Protein AF-A0A2N5U6F0-F1 (afdb_monomer_lite)

InterPro domains:
  IPR011704 ATPase, dynein-related, AAA domain [PF07728] (1-79)
  IPR027417 P-loop containing nucleoside triphosphate hydrolase [G3DSA:3.40.50.300] (1-82)
  IPR027417 P-loop containing nucleoside triphosphate hydrolase [SSF52540] (4-81)

Structure (mmCIF, N/CA/C/O backbone):
data_AF-A0A2N5U6F0-F1
#
_entry.id   AF-A0A2N5U6F0-F1
#
loop_
_atom_site.group_PDB
_atom_site.id
_atom_site.type_symbol
_atom_site.label_atom_id
_atom_site.label_alt_id
_atom_site.label_comp_id
_atom_site.label_asym_id
_atom_site.label_entity_id
_atom_site.label_seq_id
_atom_site.pdbx_PDB_ins_code
_atom_site.Cartn_x
_atom_site.Cartn_y
_atom_site.Cartn_z
_atom_site.occupancy
_atom_site.B_iso_or_equiv
_atom_site.auth_seq_id
_atom_site.auth_comp_id
_atom_site.auth_asym_id
_atom_site.auth_atom_id
_atom_site.pdbx_PDB_model_num
ATOM 1 N N . MET A 1 1 ? -10.881 -1.541 1.179 1.00 82.31 1 MET A N 1
ATOM 2 C CA . MET A 1 1 ? -10.133 -1.056 2.367 1.00 82.31 1 MET A CA 1
ATOM 3 C C . MET A 1 1 ? -11.003 -1.038 3.625 1.00 82.31 1 MET A C 1
ATOM 5 O O . MET A 1 1 ? -10.684 -1.755 4.564 1.00 82.31 1 MET A O 1
ATOM 9 N N . ARG A 1 2 ? -12.131 -0.303 3.638 1.00 86.50 2 ARG A N 1
ATOM 10 C CA . ARG A 1 2 ? -13.108 -0.327 4.753 1.00 86.50 2 ARG A CA 1
ATOM 11 C C . ARG A 1 2 ? -13.968 -1.599 4.809 1.00 86.50 2 ARG A C 1
ATOM 13 O O . ARG A 1 2 ? -14.261 -2.061 5.901 1.00 86.50 2 ARG A O 1
ATOM 20 N N . GLY A 1 3 ? -14.334 -2.156 3.652 1.00 87.12 3 GLY A N 1
ATOM 21 C CA . GLY A 1 3 ? -15.112 -3.401 3.541 1.00 87.12 3 GLY A CA 1
ATOM 22 C C . GLY A 1 3 ? -14.284 -4.689 3.574 1.00 87.12 3 GLY A C 1
ATOM 23 O O . GLY A 1 3 ? -14.849 -5.769 3.570 1.00 87.12 3 GLY A O 1
ATOM 24 N N . GLY A 1 4 ? -12.948 -4.587 3.614 1.00 88.38 4 GLY A N 1
ATOM 25 C CA . GLY A 1 4 ? -12.063 -5.758 3.592 1.00 88.38 4 GLY A CA 1
ATOM 26 C C . GLY A 1 4 ? -11.928 -6.458 2.232 1.00 88.38 4 GLY A C 1
ATOM 27 O O . GLY A 1 4 ? -11.251 -7.475 2.161 1.00 88.38 4 GLY A O 1
ATOM 28 N N . ASP A 1 5 ? -12.509 -5.911 1.164 1.00 92.06 5 ASP A N 1
ATOM 29 C CA . ASP A 1 5 ? -12.480 -6.509 -0.179 1.00 92.06 5 ASP A CA 1
ATOM 30 C C . ASP A 1 5 ? -11.082 -6.548 -0.806 1.00 92.06 5 ASP A C 1
ATOM 32 O O . ASP A 1 5 ? -10.231 -5.719 -0.493 1.00 92.06 5 ASP A O 1
ATOM 36 N N . TYR A 1 6 ? -10.867 -7.462 -1.751 1.00 92.62 6 TYR A N 1
ATOM 37 C CA . TYR A 1 6 ? -9.625 -7.550 -2.518 1.00 92.62 6 TYR A CA 1
ATOM 38 C C . TYR A 1 6 ? -9.418 -6.311 -3.389 1.00 92.62 6 TYR A C 1
ATOM 40 O O . TYR A 1 6 ? -10.355 -5.819 -4.019 1.00 92.62 6 TYR A O 1
ATOM 48 N N . VAL A 1 7 ? -8.172 -5.837 -3.461 1.00 93.62 7 VAL A N 1
ATOM 49 C CA . VAL A 1 7 ? -7.758 -4.821 -4.433 1.00 93.62 7 VAL A CA 1
ATOM 50 C C . VAL A 1 7 ? -6.559 -5.323 -5.222 1.00 93.62 7 VAL A C 1
ATOM 52 O O . VAL A 1 7 ? -5.564 -5.769 -4.651 1.00 93.62 7 VAL A O 1
ATOM 55 N N . LEU A 1 8 ? -6.677 -5.218 -6.544 1.00 94.81 8 LEU A N 1
ATOM 56 C CA . LEU A 1 8 ? -5.591 -5.402 -7.492 1.00 94.81 8 LEU A CA 1
ATOM 57 C C . LEU A 1 8 ? -5.106 -4.023 -7.947 1.00 94.81 8 LEU A C 1
ATOM 59 O O . LEU A 1 8 ? -5.877 -3.257 -8.522 1.00 94.81 8 LEU A O 1
ATOM 63 N N . LEU A 1 9 ? -3.842 -3.714 -7.674 1.00 93.12 9 LEU A N 1
ATOM 64 C CA . LEU A 1 9 ? -3.145 -2.550 -8.213 1.00 93.12 9 LEU A CA 1
ATOM 65 C C . LEU A 1 9 ? -2.367 -2.997 -9.447 1.00 93.12 9 LEU A C 1
ATOM 67 O O . LEU A 1 9 ? -1.290 -3.579 -9.331 1.00 93.12 9 LEU A O 1
ATOM 71 N N . ASP A 1 10 ? -2.946 -2.783 -10.620 1.00 92.56 10 ASP A N 1
ATOM 72 C CA . ASP A 1 10 ? -2.290 -3.154 -11.868 1.00 92.56 10 ASP A CA 1
ATOM 73 C C . ASP A 1 10 ? -1.192 -2.143 -12.223 1.00 92.56 10 ASP A C 1
ATOM 75 O O . ASP A 1 10 ? -1.361 -0.937 -12.043 1.00 92.56 10 ASP A O 1
ATOM 79 N N . GLU A 1 11 ? -0.052 -2.654 -12.677 1.00 90.38 11 GLU A N 1
ATOM 80 C CA . GLU A 1 11 ? 1.132 -1.918 -13.112 1.00 90.38 11 GLU A CA 1
ATOM 81 C C . GLU A 1 11 ? 1.559 -0.803 -12.145 1.00 90.38 11 GLU A C 1
ATOM 83 O O . GLU A 1 11 ? 1.853 0.321 -12.557 1.00 90.38 11 GLU A O 1
ATOM 88 N N . ILE A 1 12 ? 1.654 -1.110 -10.844 1.00 90.81 12 ILE A N 1
ATOM 89 C CA . ILE A 1 12 ? 1.920 -0.107 -9.792 1.00 90.81 12 ILE A CA 1
ATOM 90 C C . ILE A 1 12 ? 3.193 0.720 -10.048 1.00 90.81 12 ILE A C 1
ATOM 92 O O . ILE A 1 12 ? 3.290 1.864 -9.621 1.00 90.81 12 ILE A O 1
ATOM 96 N N . SER A 1 13 ? 4.160 0.176 -10.789 1.00 87.56 13 SER A N 1
ATOM 97 C CA . SER A 1 13 ? 5.380 0.876 -11.207 1.00 87.56 13 SER A CA 1
ATOM 98 C C . SER A 1 13 ? 5.159 2.080 -12.127 1.00 87.56 13 SER A C 1
ATOM 100 O O . SER A 1 13 ? 6.080 2.878 -12.296 1.00 87.56 13 SER A O 1
ATOM 102 N N . LEU A 1 14 ? 3.988 2.198 -12.755 1.00 88.94 14 LEU A N 1
ATOM 103 C CA . LEU A 1 14 ? 3.640 3.327 -13.619 1.00 88.94 14 LEU A CA 1
ATOM 104 C C . LEU A 1 14 ? 3.058 4.513 -12.847 1.00 88.94 14 LEU A C 1
ATOM 106 O O . LEU A 1 14 ? 2.961 5.602 -13.409 1.00 88.94 14 LEU A O 1
ATOM 110 N N . ALA A 1 15 ? 2.672 4.319 -11.585 1.00 90.25 15 ALA A N 1
ATOM 111 C CA . ALA A 1 15 ? 2.165 5.405 -10.763 1.00 90.25 15 ALA A CA 1
ATOM 112 C C . ALA A 1 15 ? 3.263 6.435 -10.461 1.00 90.25 15 ALA A C 1
ATOM 114 O O . ALA A 1 15 ? 4.448 6.107 -10.343 1.00 90.25 15 ALA A O 1
ATOM 115 N N . ASP A 1 16 ? 2.846 7.689 -10.288 1.00 90.69 16 ASP A N 1
ATOM 116 C CA . ASP A 1 16 ? 3.739 8.754 -9.849 1.00 90.69 16 ASP A CA 1
ATOM 117 C C . ASP A 1 16 ? 4.324 8.450 -8.466 1.00 90.69 16 ASP A C 1
ATOM 119 O O . ASP A 1 16 ? 3.674 7.862 -7.598 1.00 90.69 16 ASP A O 1
ATOM 123 N N . GLU A 1 17 ? 5.552 8.911 -8.230 1.00 89.12 17 GLU A N 1
ATOM 124 C CA . GLU A 1 17 ? 6.268 8.665 -6.975 1.00 89.12 17 GLU A CA 1
ATOM 125 C C . GLU A 1 17 ? 5.496 9.196 -5.760 1.00 89.12 17 GLU A C 1
ATOM 127 O O . GLU A 1 17 ? 5.399 8.511 -4.748 1.00 89.12 17 GLU A O 1
ATOM 132 N N . SER A 1 18 ? 4.817 10.338 -5.899 1.00 90.94 18 SER A N 1
ATOM 133 C CA . SER A 1 18 ? 3.960 10.913 -4.853 1.00 90.94 18 SER A CA 1
ATOM 134 C C . SER A 1 18 ? 2.751 10.035 -4.495 1.00 90.94 18 SER A C 1
ATOM 136 O O . SER A 1 18 ? 2.297 10.032 -3.347 1.00 90.94 18 SER A O 1
ATOM 138 N N . VAL A 1 19 ? 2.222 9.269 -5.455 1.00 91.44 19 VAL A N 1
ATOM 139 C CA . VAL A 1 19 ? 1.139 8.306 -5.217 1.00 91.44 19 VAL A CA 1
ATOM 140 C C . VAL A 1 19 ? 1.690 7.098 -4.470 1.00 91.44 19 VAL A C 1
ATOM 142 O O . VAL A 1 19 ? 1.108 6.679 -3.470 1.00 91.44 19 VAL A O 1
ATOM 145 N N . LEU A 1 20 ? 2.836 6.573 -4.908 1.00 91.06 20 LEU A N 1
ATOM 146 C CA . LEU A 1 20 ? 3.510 5.456 -4.244 1.00 91.06 20 LEU A CA 1
ATOM 147 C C . LEU A 1 20 ? 3.900 5.800 -2.803 1.00 91.06 20 LEU A C 1
ATOM 149 O O . LEU A 1 20 ? 3.671 5.001 -1.896 1.00 91.06 20 LEU A O 1
ATOM 153 N N . GLU A 1 21 ? 4.407 7.012 -2.573 1.00 90.31 21 GLU A N 1
ATOM 154 C CA . GLU A 1 21 ? 4.720 7.523 -1.240 1.00 90.31 21 GLU A CA 1
ATOM 155 C C . GLU A 1 21 ? 3.492 7.555 -0.331 1.00 90.31 21 GLU A C 1
ATOM 157 O O . GLU A 1 21 ? 3.560 7.109 0.815 1.00 90.31 21 GLU A O 1
ATOM 162 N N . ARG A 1 22 ? 2.348 8.015 -0.848 1.00 90.88 22 ARG A N 1
ATOM 163 C CA . ARG A 1 22 ? 1.082 8.013 -0.101 1.00 90.88 22 ARG A CA 1
ATOM 164 C C . ARG A 1 22 ? 0.557 6.612 0.189 1.00 90.88 22 ARG A C 1
ATOM 166 O O . ARG A 1 22 ? -0.115 6.419 1.199 1.00 90.88 22 ARG A O 1
ATOM 173 N N . LEU A 1 23 ? 0.846 5.642 -0.674 1.00 91.56 23 LEU A N 1
ATOM 174 C CA . LEU A 1 23 ? 0.458 4.250 -0.463 1.00 91.56 23 LEU A CA 1
ATOM 175 C C . LEU A 1 23 ? 1.369 3.520 0.529 1.00 91.56 23 LEU A C 1
ATOM 177 O O . LEU A 1 23 ? 0.932 2.524 1.098 1.00 91.56 23 LEU A O 1
ATOM 181 N N . ASN A 1 24 ? 2.587 4.003 0.799 1.00 90.25 24 ASN A N 1
ATOM 182 C CA . ASN A 1 24 ? 3.510 3.325 1.719 1.00 90.25 24 ASN A CA 1
ATOM 183 C C . ASN A 1 24 ? 2.875 3.031 3.082 1.00 90.25 24 ASN A C 1
ATOM 185 O O . ASN A 1 24 ? 3.010 1.920 3.585 1.00 90.25 24 ASN A O 1
ATOM 189 N N . SER A 1 25 ? 2.121 3.979 3.647 1.00 91.56 25 SER A N 1
ATOM 190 C CA . SER A 1 25 ? 1.470 3.811 4.953 1.00 91.56 25 SER A CA 1
ATOM 191 C C . SER A 1 25 ? 0.385 2.723 4.964 1.00 91.56 25 SER A C 1
ATOM 193 O O . SER A 1 25 ? 0.097 2.139 6.009 1.00 91.56 25 SER A O 1
ATOM 195 N N . LEU A 1 26 ? -0.177 2.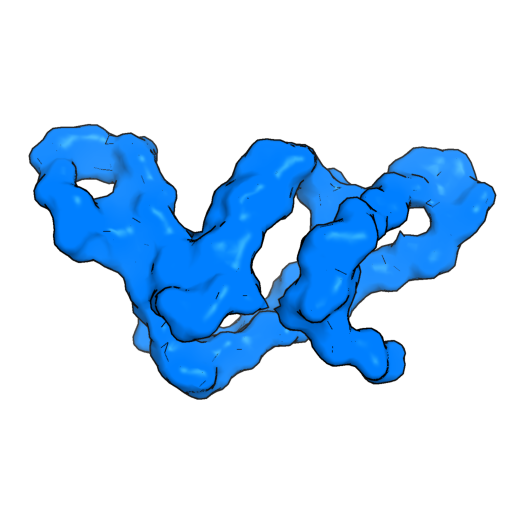387 3.799 1.00 91.94 26 LEU A N 1
ATOM 196 C CA . LEU A 1 26 ? -1.096 1.261 3.636 1.00 91.94 26 LEU A CA 1
ATOM 197 C C . LEU A 1 26 ? -0.374 -0.094 3.683 1.00 91.94 26 LEU A C 1
ATOM 199 O O . LEU A 1 26 ? -0.986 -1.094 4.058 1.00 91.94 26 LEU A O 1
ATOM 203 N N . PHE A 1 27 ? 0.908 -0.127 3.316 1.00 90.56 27 PHE A N 1
ATOM 204 C CA . PHE A 1 27 ? 1.752 -1.326 3.339 1.00 90.56 27 PHE A CA 1
ATOM 205 C C . PHE A 1 27 ? 2.504 -1.511 4.668 1.00 90.56 27 PHE A C 1
ATOM 207 O O . PHE A 1 27 ? 3.151 -2.537 4.875 1.00 90.56 27 PHE A O 1
ATOM 214 N N . GLU A 1 28 ? 2.406 -0.542 5.578 1.00 89.19 28 GLU A N 1
ATOM 215 C CA . GLU A 1 28 ? 2.892 -0.649 6.956 1.00 89.19 28 GLU A CA 1
ATOM 216 C C . GLU A 1 28 ? 1.926 -1.445 7.852 1.00 89.19 28 GLU A C 1
ATOM 218 O O . GLU A 1 28 ? 0.747 -1.595 7.514 1.00 89.19 28 GLU A O 1
ATOM 223 N N . PRO A 1 29 ? 2.372 -1.918 9.036 1.00 88.06 29 PRO A N 1
ATOM 224 C CA . PRO A 1 29 ? 1.513 -2.628 9.988 1.00 88.06 29 PRO A CA 1
ATOM 225 C C . PRO A 1 29 ? 0.227 -1.879 10.366 1.00 88.06 29 PRO A C 1
ATOM 227 O O . PRO A 1 29 ? -0.817 -2.509 10.537 1.00 88.06 29 PRO A O 1
ATOM 230 N N . GLU A 1 30 ? 0.289 -0.547 10.444 1.00 90.06 30 GLU A N 1
ATOM 231 C CA . GLU A 1 30 ? -0.850 0.319 10.782 1.00 90.06 30 GLU A CA 1
ATOM 232 C C . GLU A 1 30 ? -1.918 0.382 9.678 1.00 90.06 30 GLU A C 1
ATOM 234 O O . GLU A 1 30 ? -3.074 0.703 9.954 1.00 90.06 30 GLU A O 1
ATOM 239 N N . ARG A 1 31 ? -1.549 0.068 8.426 1.00 91.50 31 ARG A N 1
ATOM 240 C CA . ARG A 1 31 ? -2.420 0.03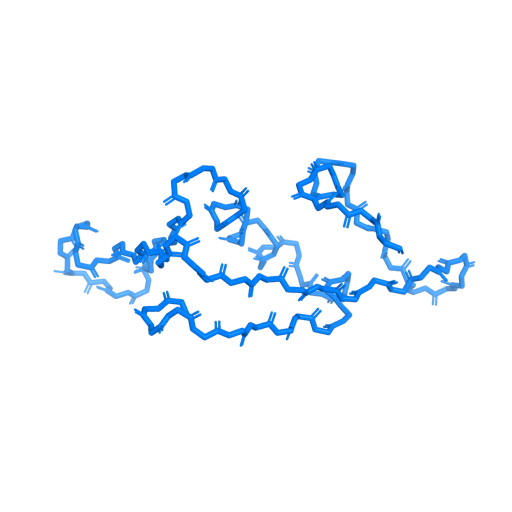6 7.238 1.00 91.50 31 ARG A CA 1
ATOM 241 C C . ARG A 1 31 ? -3.363 1.235 7.120 1.00 91.50 31 ARG A C 1
ATOM 243 O O . ARG A 1 31 ? -4.558 1.073 6.849 1.00 91.50 31 ARG A O 1
ATOM 250 N N . SER A 1 32 ? -2.850 2.438 7.341 1.00 93.12 32 SER A N 1
ATOM 251 C CA . SER A 1 32 ? -3.655 3.657 7.373 1.00 93.12 32 SER A CA 1
ATOM 252 C C . SER A 1 32 ? -3.246 4.640 6.283 1.00 93.12 32 SER A C 1
ATOM 254 O O . SER A 1 32 ? -2.107 4.651 5.831 1.00 93.12 32 SER A O 1
ATOM 256 N N . ILE A 1 33 ? -4.189 5.457 5.822 1.00 92.69 33 ILE A N 1
ATOM 257 C CA . ILE A 1 33 ? -3.954 6.559 4.883 1.00 92.69 33 ILE A CA 1
ATOM 258 C C . ILE A 1 33 ? -4.611 7.810 5.457 1.00 92.69 33 ILE A C 1
ATOM 260 O O . ILE A 1 33 ? -5.746 7.748 5.931 1.00 92.69 33 ILE A O 1
ATOM 264 N N . ILE A 1 34 ? -3.919 8.945 5.387 1.00 91.31 34 ILE A N 1
ATOM 265 C CA . ILE A 1 34 ? -4.458 10.250 5.780 1.00 91.31 34 ILE A CA 1
ATOM 266 C C . ILE A 1 34 ? -4.882 11.018 4.525 1.00 91.31 34 ILE A C 1
ATOM 268 O O . ILE A 1 34 ? -4.075 11.277 3.633 1.00 91.31 34 ILE A O 1
ATOM 272 N N . LEU A 1 35 ? -6.153 11.411 4.478 1.00 90.56 35 LEU A N 1
ATOM 273 C CA . LEU A 1 35 ? -6.742 12.192 3.393 1.00 90.56 35 LEU A CA 1
ATOM 274 C C . LEU A 1 35 ? -6.686 13.685 3.723 1.00 90.56 35 LEU A C 1
ATOM 276 O O . LEU A 1 35 ? -7.641 14.272 4.234 1.00 90.56 35 LEU A O 1
ATOM 280 N N . THR A 1 36 ? -5.535 14.299 3.449 1.00 87.06 36 THR A N 1
ATOM 281 C CA . THR A 1 36 ? -5.260 15.723 3.713 1.00 87.06 36 THR A CA 1
ATOM 282 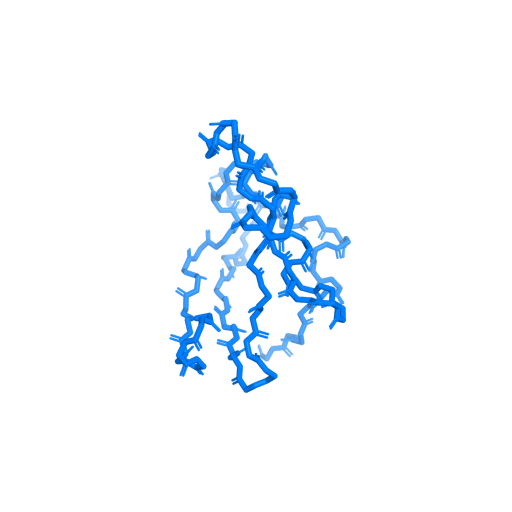C C . THR A 1 36 ? -6.197 16.682 2.977 1.00 87.06 36 THR A C 1
ATOM 284 O O . THR A 1 36 ? -6.406 17.805 3.421 1.00 87.06 36 THR A O 1
ATOM 287 N N . GLU A 1 37 ? -6.770 16.244 1.858 1.00 86.25 37 GLU A N 1
ATOM 288 C CA . GLU A 1 37 ? -7.685 17.016 1.016 1.00 86.25 37 GLU A CA 1
ATOM 289 C C . GLU A 1 37 ? -9.071 17.246 1.643 1.00 86.25 37 GLU A C 1
ATOM 291 O O . GLU A 1 37 ? -9.811 18.114 1.186 1.00 86.25 37 GLU A O 1
ATOM 296 N N . ARG A 1 38 ? -9.418 16.537 2.729 1.00 82.62 38 ARG A N 1
ATOM 297 C CA . ARG A 1 38 ? -10.666 16.730 3.497 1.00 82.62 38 ARG A CA 1
ATOM 298 C C . ARG A 1 38 ? -10.609 17.931 4.456 1.00 82.62 38 ARG A C 1
ATOM 300 O O . ARG A 1 38 ? -11.084 17.844 5.583 1.00 82.62 38 ARG A O 1
ATOM 307 N N . GLY A 1 39 ? -9.967 19.024 4.043 1.00 78.69 39 GLY A N 1
ATOM 308 C CA . GLY A 1 39 ? -9.597 20.152 4.905 1.00 78.69 39 GLY A CA 1
ATOM 309 C C . GLY A 1 39 ? -10.695 20.603 5.883 1.00 78.69 39 GLY A C 1
ATOM 310 O O . GLY A 1 39 ? -11.863 20.706 5.522 1.00 78.69 39 GLY A O 1
ATOM 311 N N . GLY A 1 40 ? -10.303 20.886 7.129 1.00 79.06 40 GLY A N 1
ATOM 312 C CA . GLY A 1 40 ? -11.211 21.337 8.192 1.00 79.06 40 GLY A CA 1
ATOM 313 C C . GLY A 1 40 ? -11.827 20.219 9.042 1.00 79.06 40 GLY A C 1
ATOM 314 O O . GLY A 1 40 ? -12.475 20.516 10.045 1.00 79.06 40 GLY A O 1
ATOM 315 N N . GLU A 1 41 ? -11.609 18.948 8.698 1.00 84.62 41 GLU A N 1
ATOM 316 C CA . GLU A 1 41 ? -11.960 17.816 9.562 1.00 84.62 41 GLU A CA 1
ATOM 317 C C . GLU A 1 41 ? -10.860 17.509 10.598 1.00 84.62 41 GLU A C 1
ATOM 319 O O . GLU A 1 41 ? -9.702 17.895 10.448 1.00 84.62 41 GLU A O 1
ATOM 324 N N . SER A 1 42 ? -11.219 16.815 11.684 1.00 87.81 42 SER A N 1
ATOM 325 C CA . SER A 1 42 ? -10.233 16.327 12.655 1.00 87.81 42 SER A CA 1
ATOM 326 C C . SER A 1 42 ? -9.365 15.222 12.044 1.00 87.81 42 SER A C 1
ATOM 328 O O . SER A 1 42 ? -9.826 14.466 11.186 1.00 87.81 42 SER A O 1
ATOM 330 N N . LEU A 1 43 ? -8.131 15.066 12.538 1.00 84.88 43 LEU A N 1
ATOM 331 C CA . LEU A 1 43 ? -7.206 14.013 12.087 1.00 84.88 43 LEU A CA 1
ATOM 332 C C . LEU A 1 43 ? -7.844 12.615 12.108 1.00 84.88 43 LEU A C 1
ATOM 334 O O . LEU A 1 43 ? -7.677 11.850 11.163 1.00 84.88 43 LEU A O 1
ATOM 338 N N . GLU A 1 44 ? -8.641 12.311 13.135 1.00 86.12 44 GLU A N 1
ATOM 339 C CA . GLU A 1 44 ? -9.366 11.038 13.260 1.00 86.12 44 GLU A CA 1
ATOM 340 C C . GLU A 1 44 ? -10.327 10.769 12.094 1.00 86.12 44 GLU A C 1
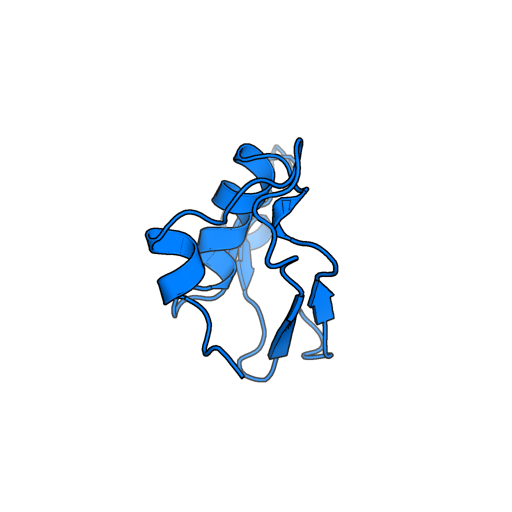ATOM 342 O O . GLU A 1 44 ? -10.484 9.625 11.677 1.00 86.12 44 GLU A O 1
ATOM 347 N N . LYS A 1 45 ? -10.969 11.810 11.551 1.00 86.69 45 LYS A N 1
ATOM 348 C CA . LYS A 1 45 ? -11.893 11.682 10.412 1.00 86.69 45 LYS A CA 1
ATOM 349 C C . LYS A 1 45 ? -11.163 11.615 9.072 1.00 86.69 45 LYS A C 1
ATOM 351 O O . LYS A 1 45 ? -11.653 10.988 8.130 1.00 86.69 45 LYS A O 1
ATOM 356 N N . MET A 1 46 ? -9.994 12.247 8.997 1.00 90.81 46 MET A N 1
ATOM 357 C CA . MET A 1 46 ? -9.140 12.256 7.810 1.00 90.81 46 MET A CA 1
ATOM 358 C C . MET A 1 46 ? -8.357 10.951 7.648 1.00 90.81 46 MET A C 1
ATOM 360 O O . MET A 1 46 ? -7.985 10.596 6.530 1.00 90.81 46 MET A O 1
ATOM 364 N N . GLN A 1 47 ? -8.110 10.230 8.742 1.00 91.81 47 GLN A N 1
ATOM 365 C CA . GLN A 1 47 ? -7.420 8.951 8.719 1.00 91.81 47 GLN A CA 1
ATOM 366 C C . GLN A 1 47 ? -8.382 7.805 8.385 1.00 91.81 47 GLN A C 1
ATOM 368 O O . GLN A 1 47 ? -9.435 7.624 8.994 1.00 91.81 47 GLN A O 1
ATOM 373 N N . ILE A 1 48 ? -7.995 6.979 7.419 1.00 92.19 48 ILE A N 1
ATOM 374 C CA . ILE A 1 48 ? -8.685 5.739 7.084 1.00 92.19 48 ILE A CA 1
ATOM 375 C C . ILE A 1 48 ? -7.741 4.584 7.370 1.00 92.19 48 ILE A C 1
ATOM 377 O O . ILE A 1 48 ? -6.700 4.475 6.734 1.00 92.19 48 ILE A O 1
ATOM 381 N N . THR A 1 49 ? -8.138 3.694 8.273 1.00 94.44 49 THR A N 1
ATOM 382 C CA . THR A 1 49 ? -7.427 2.439 8.536 1.00 94.44 49 THR A CA 1
ATOM 383 C C . THR A 1 49 ? -8.085 1.295 7.769 1.00 94.44 49 THR A C 1
ATOM 385 O O . THR A 1 49 ? -9.313 1.155 7.765 1.00 94.44 49 THR A O 1
ATOM 388 N N . ALA A 1 50 ? -7.283 0.487 7.080 1.00 94.44 50 ALA A N 1
ATOM 389 C CA . ALA A 1 50 ? -7.754 -0.694 6.376 1.00 94.44 50 ALA A CA 1
ATOM 390 C C . ALA A 1 50 ? -8.147 -1.806 7.348 1.00 94.44 50 ALA A C 1
ATOM 392 O O . ALA A 1 50 ? -7.547 -1.973 8.410 1.00 94.44 50 ALA A O 1
ATOM 393 N N . GLN A 1 51 ? -9.116 -2.632 6.957 1.00 93.69 51 GLN A N 1
ATOM 394 C CA . GLN A 1 51 ? -9.379 -3.861 7.696 1.00 93.69 51 GLN A CA 1
ATOM 395 C C . GLN A 1 51 ? -8.178 -4.814 7.648 1.00 93.69 51 GLN A C 1
ATOM 397 O O . GLN A 1 51 ? -7.441 -4.872 6.663 1.00 93.69 51 GLN A O 1
ATOM 402 N N . LYS A 1 52 ? -8.010 -5.629 8.696 1.00 87.38 52 LYS A N 1
ATOM 403 C CA . LYS A 1 52 ? -6.938 -6.640 8.766 1.00 87.38 52 LYS A CA 1
ATOM 404 C C . LYS A 1 52 ? -6.992 -7.638 7.606 1.00 87.38 52 LYS A C 1
ATOM 406 O O . LYS A 1 52 ? -5.953 -8.096 7.142 1.00 87.38 52 LYS A O 1
ATOM 411 N N . SER A 1 53 ? -8.193 -7.947 7.128 1.00 86.19 53 SER A N 1
ATOM 412 C CA . SER A 1 53 ? -8.424 -8.843 5.998 1.00 86.19 53 SER A CA 1
ATOM 413 C C . SER A 1 53 ? -8.223 -8.188 4.637 1.00 86.19 53 SER A C 1
ATOM 415 O O . SER A 1 53 ? -8.264 -8.929 3.671 1.00 86.19 53 SER A O 1
ATOM 417 N N . PHE A 1 54 ? -7.995 -6.868 4.547 1.00 90.69 54 PHE A N 1
ATOM 418 C CA . PHE A 1 54 ? -7.869 -6.137 3.283 1.00 90.69 54 PHE A CA 1
ATOM 419 C C . PHE A 1 54 ? -6.611 -6.575 2.513 1.00 90.69 54 PHE A C 1
ATOM 421 O O . PHE A 1 54 ? -5.507 -6.144 2.861 1.00 90.69 54 PHE A O 1
ATOM 428 N N . PRO A 1 55 ? -6.746 -7.437 1.496 1.00 91.56 55 PRO A N 1
ATOM 429 C CA . PRO A 1 55 ? -5.622 -7.998 0.775 1.00 91.56 55 PRO A CA 1
ATOM 430 C C . PRO A 1 55 ? -5.316 -7.135 -0.448 1.00 91.56 55 PRO A C 1
ATOM 432 O O . PRO A 1 55 ? -6.206 -6.754 -1.214 1.00 91.56 55 PRO A O 1
ATOM 435 N N . ILE A 1 56 ? -4.034 -6.835 -0.627 1.00 92.50 56 ILE A N 1
ATOM 436 C CA . ILE A 1 56 ? -3.554 -6.034 -1.746 1.00 92.50 56 ILE A CA 1
ATOM 437 C C . ILE A 1 56 ? -2.666 -6.920 -2.598 1.00 92.50 56 ILE A C 1
ATOM 439 O O . ILE A 1 56 ? -1.659 -7.448 -2.125 1.00 92.50 56 ILE A O 1
ATOM 443 N N . VAL A 1 57 ? -3.060 -7.067 -3.854 1.00 94.06 57 VAL A N 1
ATOM 444 C CA . VAL A 1 57 ? -2.265 -7.716 -4.888 1.00 94.06 57 VAL A CA 1
ATOM 445 C C . VAL A 1 57 ? -1.815 -6.631 -5.846 1.00 94.06 57 VAL A C 1
ATOM 447 O O . VAL A 1 57 ? -2.561 -5.695 -6.127 1.00 94.06 57 VAL A O 1
ATOM 450 N N . THR A 1 58 ? -0.587 -6.730 -6.328 1.00 92.81 58 THR A N 1
ATOM 451 C CA . THR A 1 58 ? -0.048 -5.774 -7.285 1.00 92.81 58 THR A CA 1
ATOM 452 C C . THR A 1 58 ? 0.673 -6.492 -8.410 1.00 92.81 58 THR A C 1
ATOM 454 O O . THR A 1 58 ? 1.279 -7.542 -8.180 1.00 92.81 58 THR A O 1
ATOM 457 N N . THR A 1 59 ? 0.604 -5.938 -9.617 1.00 91.69 59 THR A N 1
ATOM 458 C CA . THR A 1 59 ? 1.423 -6.384 -10.744 1.00 91.69 59 THR A CA 1
ATOM 459 C C . THR A 1 59 ? 2.534 -5.367 -10.989 1.00 91.69 59 THR A C 1
ATOM 461 O O . THR A 1 59 ? 2.381 -4.154 -10.821 1.00 91.69 59 THR A O 1
ATOM 464 N N . VAL A 1 60 ? 3.704 -5.879 -11.354 1.00 87.50 60 VAL A N 1
ATOM 465 C CA . VAL A 1 60 ? 4.866 -5.064 -11.692 1.00 87.50 60 VAL A CA 1
ATOM 466 C C . VAL A 1 60 ? 5.436 -5.628 -12.971 1.00 87.50 60 VAL A C 1
ATOM 468 O O . VAL A 1 60 ? 5.812 -6.802 -13.026 1.00 87.50 60 VAL A O 1
ATOM 471 N N . ASN A 1 61 ? 5.544 -4.788 -13.990 1.00 77.19 61 ASN A N 1
ATOM 472 C CA . ASN A 1 61 ? 6.229 -5.187 -15.204 1.00 77.19 61 ASN A CA 1
ATOM 473 C C . ASN A 1 61 ? 7.711 -5.410 -14.891 1.00 77.19 61 ASN A C 1
ATOM 475 O O . ASN A 1 61 ? 8.415 -4.513 -14.431 1.00 77.19 61 ASN A O 1
ATOM 479 N N . SER A 1 62 ? 8.195 -6.624 -15.143 1.00 68.31 62 SER A N 1
ATOM 480 C CA . SER A 1 62 ? 9.626 -6.919 -15.135 1.00 68.31 62 SER A CA 1
ATOM 481 C C . SER A 1 62 ? 10.160 -6.512 -16.501 1.00 68.31 62 SER A C 1
ATOM 483 O O . SER A 1 62 ? 9.815 -7.135 -17.501 1.00 68.31 62 SER A O 1
ATOM 485 N N . GLY A 1 63 ? 10.942 -5.438 -16.595 1.00 56.06 63 GLY A N 1
ATOM 486 C CA . GLY A 1 63 ? 11.428 -5.029 -17.908 1.00 56.06 63 GLY A CA 1
ATOM 487 C C . GLY A 1 63 ? 12.645 -4.128 -17.881 1.00 56.06 63 GLY A C 1
ATOM 488 O O . GLY A 1 63 ? 12.597 -3.044 -17.319 1.00 56.06 63 GLY A O 1
ATOM 489 N N . GLY A 1 64 ? 13.683 -4.572 -18.593 1.00 55.81 64 GLY A N 1
ATOM 490 C CA . GLY A 1 64 ? 14.781 -3.745 -19.096 1.00 55.81 64 GLY A CA 1
ATOM 491 C C . GLY A 1 64 ? 14.431 -2.996 -20.392 1.00 55.81 64 GLY A C 1
ATOM 492 O O . GLY A 1 64 ? 15.338 -2.595 -21.114 1.00 55.81 64 GLY A O 1
ATOM 493 N N . ASP A 1 65 ? 13.139 -2.827 -20.701 1.00 55.84 65 ASP A N 1
ATOM 494 C CA . ASP A 1 65 ? 12.673 -2.037 -21.845 1.00 55.84 65 ASP A CA 1
ATOM 495 C C . ASP A 1 65 ? 12.515 -0.560 -21.471 1.00 55.84 65 ASP A C 1
ATOM 497 O O . ASP A 1 65 ? 12.111 -0.211 -20.358 1.00 55.84 65 ASP A O 1
ATOM 501 N N . PHE A 1 66 ? 12.773 0.309 -22.446 1.00 52.69 66 PHE A N 1
ATOM 502 C CA . PHE A 1 66 ? 12.651 1.760 -22.326 1.00 52.69 66 PHE A CA 1
ATOM 503 C C . PHE A 1 66 ? 11.289 2.191 -21.753 1.00 52.69 66 PHE A C 1
ATOM 5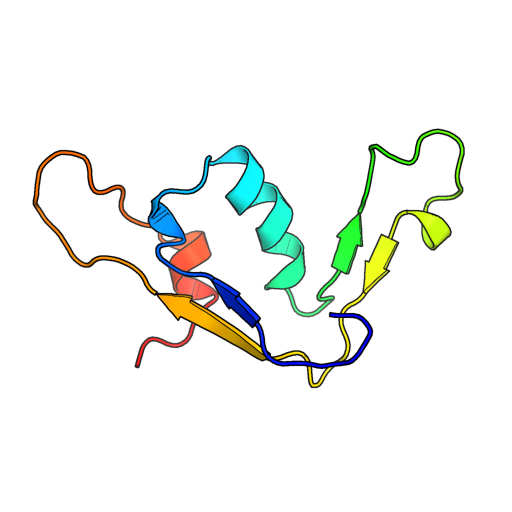05 O O . PHE A 1 66 ? 10.236 1.839 -22.279 1.00 52.69 66 PHE A O 1
ATOM 512 N N . GLY A 1 67 ? 11.323 2.996 -20.686 1.00 59.44 67 GLY A N 1
ATOM 513 C CA . GLY A 1 67 ? 10.136 3.591 -20.057 1.00 59.44 67 GLY A CA 1
ATOM 514 C C . GLY A 1 67 ? 9.541 2.800 -18.889 1.00 59.44 67 GLY A C 1
ATOM 515 O O . GLY A 1 67 ? 8.676 3.327 -18.192 1.00 59.44 67 GLY A O 1
ATOM 516 N N . LYS A 1 68 ? 10.018 1.580 -18.613 1.00 66.88 68 LYS A N 1
ATOM 517 C CA . LYS A 1 68 ? 9.572 0.801 -17.449 1.00 66.88 68 LYS A CA 1
ATOM 518 C C . LYS A 1 68 ? 10.373 1.211 -16.212 1.00 66.88 68 LYS A C 1
ATOM 520 O O . LYS A 1 68 ? 11.571 0.957 -16.122 1.00 66.88 68 LYS A O 1
ATOM 525 N N . LYS A 1 69 ? 9.714 1.875 -15.257 1.00 71.81 69 LYS A N 1
ATOM 526 C CA . LYS A 1 69 ? 10.321 2.212 -13.964 1.00 71.81 69 LYS A CA 1
ATOM 527 C C . LYS A 1 69 ? 10.357 0.984 -13.066 1.00 71.81 69 LYS A C 1
ATOM 529 O O . LYS A 1 69 ? 9.366 0.282 -12.896 1.00 71.81 69 LYS A O 1
ATOM 534 N N . GLU A 1 70 ? 11.505 0.745 -12.454 1.00 80.38 70 GLU A N 1
ATOM 535 C CA . GLU A 1 70 ? 11.602 -0.230 -11.382 1.00 80.38 70 GLU A CA 1
ATOM 536 C C . GLU A 1 70 ? 11.006 0.338 -10.091 1.00 80.38 70 GLU A C 1
ATOM 538 O O . GLU A 1 70 ? 11.213 1.504 -9.760 1.00 80.38 70 GLU A O 1
ATOM 543 N N . LEU A 1 71 ? 10.294 -0.496 -9.328 1.00 84.75 71 LEU A N 1
ATOM 544 C CA . LEU A 1 71 ? 9.937 -0.136 -7.960 1.00 84.75 71 LEU A CA 1
ATOM 545 C C . LEU A 1 71 ? 11.199 0.033 -7.116 1.00 84.75 71 LEU A C 1
ATOM 547 O O . LEU A 1 71 ? 12.124 -0.781 -7.204 1.00 84.75 71 LEU A O 1
ATOM 551 N N . SER A 1 72 ? 11.196 1.045 -6.249 1.00 85.81 72 SER A N 1
ATOM 552 C CA . SER A 1 72 ? 12.279 1.241 -5.292 1.00 85.81 72 SER A CA 1
ATOM 553 C C . SER A 1 72 ? 12.464 -0.018 -4.428 1.00 85.81 72 SER A C 1
ATOM 555 O O . SER A 1 72 ? 11.482 -0.703 -4.111 1.00 85.81 72 SER A O 1
ATOM 557 N N . PRO A 1 73 ? 13.700 -0.341 -4.002 1.00 86.69 73 PRO A N 1
ATOM 558 C CA . PRO A 1 73 ? 13.944 -1.486 -3.125 1.00 86.69 73 PRO A CA 1
ATOM 559 C C . PRO A 1 73 ? 13.081 -1.455 -1.856 1.00 86.69 73 PRO A C 1
ATOM 561 O O . PRO A 1 73 ? 12.571 -2.485 -1.428 1.00 86.69 73 PRO A O 1
ATOM 564 N N . ALA A 1 74 ? 12.857 -0.261 -1.297 1.00 86.00 74 ALA A N 1
ATOM 565 C CA . ALA A 1 74 ? 12.027 -0.067 -0.114 1.00 86.00 74 ALA A CA 1
ATOM 566 C C . ALA A 1 74 ? 10.576 -0.514 -0.333 1.00 86.00 74 ALA A C 1
ATOM 568 O O . ALA A 1 74 ? 10.027 -1.202 0.524 1.00 86.00 74 ALA A O 1
ATOM 569 N N . LEU A 1 75 ? 9.978 -0.164 -1.477 1.00 87.12 75 LEU A N 1
ATOM 570 C CA . LEU A 1 75 ? 8.607 -0.547 -1.808 1.00 87.12 75 LEU A CA 1
ATOM 571 C C . LEU A 1 75 ? 8.516 -2.029 -2.190 1.00 87.12 75 LEU A C 1
ATOM 573 O O . LEU A 1 75 ? 7.610 -2.719 -1.733 1.00 87.12 75 LEU A O 1
ATOM 577 N N . ARG A 1 76 ? 9.492 -2.552 -2.950 1.00 88.69 76 ARG A N 1
ATOM 578 C CA . ARG A 1 76 ? 9.578 -3.991 -3.273 1.00 88.69 76 ARG A CA 1
ATOM 579 C C . ARG A 1 76 ? 9.605 -4.860 -2.017 1.00 88.69 76 ARG A C 1
ATOM 581 O O . ARG A 1 76 ? 8.897 -5.857 -1.968 1.00 88.69 76 ARG A O 1
ATOM 588 N N . ASN A 1 77 ? 10.352 -4.448 -0.992 1.00 89.12 77 ASN A N 1
ATOM 589 C CA . ASN A 1 77 ? 10.470 -5.179 0.273 1.00 89.12 77 ASN A CA 1
ATOM 590 C C . ASN A 1 77 ? 9.171 -5.225 1.099 1.00 89.12 77 ASN A C 1
ATOM 592 O O . ASN A 1 77 ? 9.113 -5.949 2.090 1.00 89.12 77 ASN A O 1
ATOM 596 N N . ARG A 1 78 ? 8.130 -4.469 0.720 1.00 89.38 78 ARG A N 1
ATOM 597 C CA . ARG A 1 78 ? 6.808 -4.522 1.369 1.00 89.38 78 ARG A CA 1
ATOM 598 C C . ARG A 1 78 ? 5.908 -5.624 0.823 1.00 89.38 78 ARG A C 1
ATOM 600 O O . ARG A 1 78 ? 4.890 -5.930 1.439 1.00 89.38 78 ARG A O 1
ATOM 607 N N . PHE A 1 79 ? 6.273 -6.217 -0.311 1.00 89.06 79 PHE A N 1
ATOM 608 C CA . PHE A 1 79 ? 5.491 -7.258 -0.962 1.00 89.06 79 PHE A CA 1
ATOM 609 C C . PHE A 1 79 ? 6.213 -8.600 -0.909 1.00 89.06 79 PHE A C 1
ATOM 611 O O . PHE A 1 79 ? 7.433 -8.683 -1.029 1.00 89.06 79 PHE A O 1
ATOM 618 N N . ASN A 1 80 ? 5.429 -9.671 -0.806 1.00 89.25 80 ASN A N 1
ATOM 619 C CA . ASN A 1 80 ? 5.918 -11.007 -1.110 1.00 89.25 80 ASN A CA 1
ATOM 620 C C . ASN A 1 80 ? 5.829 -11.210 -2.622 1.00 89.25 80 ASN A C 1
ATOM 622 O O . ASN A 1 80 ? 4.749 -11.074 -3.200 1.00 89.25 80 ASN A O 1
ATOM 626 N N . LYS A 1 81 ? 6.959 -11.516 -3.261 1.00 83.50 81 LYS A N 1
ATOM 627 C CA . LYS A 1 81 ? 6.989 -11.859 -4.684 1.00 83.50 81 LYS A CA 1
ATOM 628 C C . LYS A 1 81 ? 6.518 -13.304 -4.862 1.00 83.50 81 LYS A C 1
ATOM 630 O O . LYS A 1 81 ? 6.975 -14.181 -4.131 1.00 83.50 81 LYS A O 1
ATOM 635 N N . ILE A 1 82 ? 5.619 -13.514 -5.819 1.00 79.25 82 ILE A N 1
ATOM 636 C CA . ILE A 1 82 ? 5.083 -14.821 -6.222 1.00 79.25 82 ILE A CA 1
ATOM 637 C C . ILE A 1 82 ? 5.593 -15.135 -7.626 1.00 79.25 82 ILE A C 1
ATOM 639 O O . ILE A 1 82 ? 5.7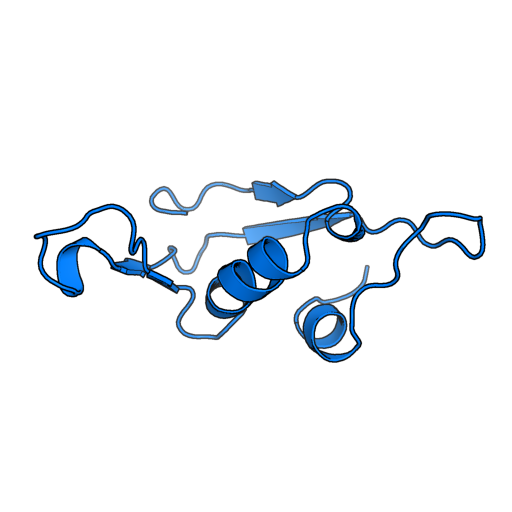52 -14.169 -8.411 1.00 79.25 82 ILE A O 1
#

Foldseek 3Di:
DAVLDEDEAEAVQLDDPVVLVQCVCCLDPQNKGFQPVVPPDDRVVRIDHHDPSNDYHYDHDDDPDPPRGDDDPSSVVSDDDD

Organism: NCBI:txid200324

Secondary structure (DSSP, 8-state):
--S---EEETTGGGS-HHHHHHHHHHHSTT-EEE-TTSTTS-HHHHEEEPPTT--EEE------STT-PPPPHHHHTTS---

pLDDT: mean 86.18, std 9.36, range [52.69, 94.81]

Sequence (82 aa):
MRGGDYVLLDEISLADESVLERLNSLFEPERSIILTERGGESLEKMQITAQKSFPIVTTVNSGGDFGKKELSPALRNRFNKI

Radius of gyration: 14.29 Å; chains: 1; bounding box: 30×36×36 Å